Protein AF-A0A8A4KFL6-F1 (afdb_monomer)

Sequence (91 aa):
MQTAKFVKKAAGFALCFVVAFMLSRYGMPLYSLTAWIVDHSHQAFGRYQADIYEAGTDPVTFFALLAVITFYAAILYGLIRVMFRKLKGPA

Mean predicted aligned error: 5.36 Å

Foldseek 3Di:
DVVVVVVVLVVLLVVLLVVLLVQCDPPHPCVVVLVVQLVVQCVVCVVVPPPPDDPPDDVSSVVSNVVNSSVSSVVVSVVVVVVVVVVVDDD

Structure (mmCIF, N/CA/C/O backbone):
data_AF-A0A8A4KFL6-F1
#
_entry.id   AF-A0A8A4KFL6-F1
#
loop_
_atom_site.group_PDB
_atom_site.id
_atom_site.type_symbol
_atom_site.label_atom_id
_atom_site.label_alt_id
_atom_site.label_comp_id
_atom_site.label_asym_id
_atom_site.label_entity_id
_atom_site.label_seq_id
_atom_site.pdbx_PDB_ins_code
_atom_site.Cartn_x
_atom_site.Cartn_y
_atom_site.Cartn_z
_atom_site.occupancy
_atom_site.B_iso_or_equiv
_atom_site.auth_seq_id
_atom_site.auth_comp_id
_atom_site.auth_asym_id
_atom_site.auth_atom_id
_atom_site.pdbx_PDB_model_num
ATOM 1 N N . MET A 1 1 ? 1.029 -7.881 31.898 1.00 63.12 1 MET A N 1
ATOM 2 C CA . MET A 1 1 ? -0.049 -6.992 31.379 1.00 63.12 1 MET A CA 1
ATOM 3 C C . MET A 1 1 ? 0.379 -6.081 30.222 1.00 6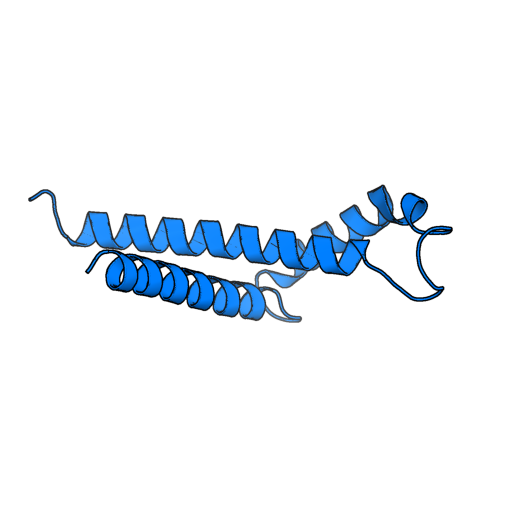3.12 1 MET A C 1
ATOM 5 O O . MET A 1 1 ? -0.423 -5.868 29.317 1.00 63.12 1 MET A O 1
ATOM 9 N N . GLN A 1 2 ? 1.601 -5.533 30.212 1.00 76.88 2 GLN A N 1
ATOM 10 C CA . GLN A 1 2 ? 2.085 -4.660 29.127 1.00 76.88 2 GLN A CA 1
ATOM 11 C C . GLN A 1 2 ? 2.183 -5.382 27.773 1.00 76.88 2 GLN A C 1
ATOM 13 O O . GLN A 1 2 ? 1.714 -4.853 26.766 1.00 76.88 2 GLN A O 1
ATOM 18 N N . THR A 1 3 ? 2.662 -6.629 27.772 1.00 83.19 3 THR A N 1
ATOM 19 C CA . THR A 1 3 ? 2.739 -7.488 26.579 1.00 83.19 3 THR A CA 1
ATOM 20 C C . THR A 1 3 ? 1.366 -7.714 25.949 1.00 83.19 3 THR A C 1
ATOM 22 O O . THR A 1 3 ? 1.199 -7.497 24.758 1.00 83.19 3 THR A O 1
ATOM 25 N N . ALA A 1 4 ? 0.337 -8.022 26.746 1.00 84.19 4 ALA A N 1
ATOM 26 C CA . ALA A 1 4 ? -1.029 -8.206 26.244 1.00 84.19 4 ALA A CA 1
ATOM 27 C C . ALA A 1 4 ? -1.603 -6.936 25.582 1.00 84.19 4 ALA A C 1
ATOM 29 O O . ALA A 1 4 ? -2.246 -7.005 24.534 1.00 84.19 4 ALA A O 1
ATOM 30 N N . LYS A 1 5 ? -1.332 -5.751 26.152 1.00 84.62 5 LYS A N 1
ATOM 31 C CA . LYS A 1 5 ? -1.730 -4.466 25.547 1.00 84.62 5 LYS A CA 1
ATOM 32 C C . LYS A 1 5 ? -0.993 -4.204 24.231 1.00 84.62 5 LYS A C 1
ATOM 34 O O . LYS A 1 5 ? -1.588 -3.634 23.318 1.00 84.62 5 LYS A O 1
ATOM 39 N N . PHE A 1 6 ? 0.276 -4.596 24.137 1.00 87.31 6 PHE A N 1
ATOM 40 C CA . PHE A 1 6 ? 1.060 -4.486 22.908 1.00 87.31 6 PHE A CA 1
ATOM 41 C C . PHE A 1 6 ? 0.540 -5.437 21.826 1.00 87.31 6 PHE A C 1
ATOM 43 O O . PHE A 1 6 ? 0.216 -4.976 20.734 1.00 87.31 6 PHE A O 1
ATOM 50 N N . VAL A 1 7 ? 0.338 -6.716 22.157 1.00 90.75 7 VAL A N 1
ATOM 51 C CA . VAL A 1 7 ? -0.212 -7.726 21.237 1.00 90.75 7 VAL A CA 1
ATOM 52 C C . VAL A 1 7 ? -1.561 -7.281 20.680 1.00 90.75 7 VAL A C 1
ATOM 54 O O . VAL A 1 7 ? -1.772 -7.346 19.475 1.00 90.75 7 VAL A O 1
ATOM 57 N N . LYS A 1 8 ? -2.450 -6.723 21.512 1.00 87.94 8 LYS A N 1
ATOM 58 C CA . LYS A 1 8 ? -3.745 -6.206 21.043 1.00 87.94 8 LYS A CA 1
ATOM 59 C C . LYS A 1 8 ? -3.602 -5.083 20.007 1.00 87.94 8 LYS A C 1
ATOM 61 O O . LYS A 1 8 ? -4.361 -5.040 19.044 1.00 87.94 8 LYS A O 1
ATOM 66 N N . LYS A 1 9 ? -2.645 -4.169 20.196 1.00 90.56 9 LYS A N 1
ATOM 67 C CA . LYS A 1 9 ? -2.373 -3.087 19.234 1.00 90.56 9 LYS A CA 1
ATOM 68 C C . LYS A 1 9 ? -1.762 -3.626 17.942 1.00 90.56 9 LYS A C 1
ATOM 70 O O . LYS A 1 9 ? -2.196 -3.223 16.870 1.00 90.56 9 LYS A O 1
ATOM 75 N N . ALA A 1 10 ? -0.800 -4.542 18.053 1.00 91.88 10 ALA A N 1
ATOM 76 C CA . ALA A 1 10 ? -0.164 -5.184 16.908 1.00 91.88 10 ALA A CA 1
ATOM 77 C C . ALA A 1 10 ? -1.180 -5.979 16.075 1.00 91.88 10 ALA A C 1
ATOM 79 O O . ALA A 1 10 ? -1.222 -5.817 14.862 1.00 91.88 10 ALA A O 1
ATOM 80 N N . ALA A 1 11 ? -2.065 -6.744 16.719 1.00 93.56 11 ALA A N 1
ATOM 81 C CA . ALA A 1 11 ? -3.146 -7.464 16.050 1.00 93.56 11 ALA A CA 1
ATOM 82 C C . ALA A 1 11 ? -4.121 -6.513 15.334 1.00 93.56 11 ALA A C 1
ATOM 84 O O . ALA A 1 11 ? -4.502 -6.761 14.194 1.00 93.56 11 ALA A O 1
ATOM 85 N N . GLY A 1 12 ? -4.485 -5.390 15.968 1.00 93.50 12 GLY A N 1
ATOM 86 C CA . GLY A 1 12 ? -5.321 -4.367 15.334 1.00 93.50 12 GLY A CA 1
ATOM 87 C C . GLY A 1 12 ? -4.659 -3.734 14.106 1.00 93.50 12 GLY A C 1
ATOM 88 O O . GLY A 1 12 ? -5.318 -3.533 13.088 1.00 93.50 12 GLY A O 1
ATOM 89 N N . PHE A 1 13 ? -3.354 -3.463 14.177 1.00 95.56 13 PHE A N 1
ATOM 90 C CA . PHE A 1 13 ? -2.587 -2.974 13.033 1.00 95.56 13 PHE A CA 1
ATOM 91 C C . PHE A 1 13 ? -2.480 -4.025 11.922 1.00 95.56 13 PHE A C 1
ATOM 93 O O . PHE A 1 13 ? -2.725 -3.701 10.765 1.00 95.56 13 PHE A O 1
ATOM 100 N N . ALA A 1 14 ? -2.193 -5.284 12.263 1.00 96.44 14 ALA A N 1
ATOM 101 C CA . ALA A 1 14 ? -2.132 -6.386 11.305 1.00 96.44 14 ALA A CA 1
ATOM 102 C C . ALA A 1 14 ? -3.463 -6.561 10.558 1.00 96.44 14 ALA A C 1
ATOM 104 O O . ALA A 1 14 ? -3.475 -6.745 9.345 1.00 96.44 14 ALA A O 1
ATOM 105 N N . LEU A 1 15 ? -4.595 -6.411 11.251 1.00 96.75 15 LEU A N 1
ATOM 106 C CA . LEU A 1 15 ? -5.909 -6.421 10.613 1.00 96.75 15 LEU A CA 1
ATOM 107 C C . LEU A 1 15 ? -6.089 -5.237 9.650 1.00 96.75 15 LEU A C 1
ATOM 109 O O . LEU A 1 15 ? -6.556 -5.430 8.531 1.00 96.75 15 LEU A O 1
ATOM 113 N N . CYS A 1 16 ? -5.667 -4.028 10.039 1.00 97.00 16 CYS A N 1
ATOM 114 C CA . CYS A 1 16 ? -5.683 -2.865 9.142 1.00 97.00 16 CYS A CA 1
ATOM 115 C C . CYS A 1 16 ? -4.789 -3.076 7.913 1.00 97.00 16 CYS A C 1
ATOM 117 O O . CYS A 1 16 ? -5.154 -2.652 6.821 1.00 97.00 16 CYS A O 1
ATOM 119 N N . PHE A 1 17 ? -3.654 -3.757 8.079 1.00 97.31 17 PHE A N 1
ATOM 120 C CA . PHE A 1 17 ? -2.753 -4.113 6.988 1.00 97.31 17 PHE A CA 1
ATOM 121 C C . PHE A 1 17 ? -3.407 -5.071 5.994 1.00 97.31 17 PHE A C 1
ATOM 123 O O . PHE A 1 17 ? -3.385 -4.812 4.795 1.00 97.31 17 PHE A O 1
ATOM 130 N N . VAL A 1 18 ? -4.061 -6.132 6.477 1.00 97.56 18 VAL A N 1
ATOM 131 C CA . VAL A 1 18 ? -4.799 -7.066 5.612 1.00 97.56 18 VAL A CA 1
ATOM 132 C C . VAL A 1 18 ? -5.929 -6.351 4.869 1.00 97.56 18 VAL A C 1
ATOM 134 O O . VAL A 1 18 ? -6.095 -6.556 3.669 1.00 97.56 18 VAL A O 1
ATOM 137 N N . VAL A 1 19 ? -6.683 -5.477 5.542 1.00 97.12 19 VAL A N 1
ATOM 138 C CA . VAL A 1 19 ? -7.751 -4.693 4.900 1.00 97.12 19 VAL A CA 1
ATOM 139 C C . VAL A 1 19 ? -7.185 -3.748 3.839 1.00 97.12 19 VAL A C 1
ATOM 141 O O . VAL A 1 19 ? -7.698 -3.722 2.723 1.00 97.12 19 VAL A O 1
ATOM 144 N N . ALA A 1 20 ? -6.112 -3.014 4.148 1.00 97.19 20 ALA A N 1
ATOM 145 C CA . ALA A 1 20 ? -5.435 -2.146 3.188 1.00 97.19 20 ALA A CA 1
ATOM 146 C C . ALA A 1 20 ? -4.966 -2.931 1.958 1.00 97.19 20 ALA A C 1
ATOM 148 O O . ALA A 1 20 ? -5.240 -2.528 0.831 1.00 97.19 20 ALA A O 1
ATOM 149 N N . PHE A 1 21 ? -4.342 -4.091 2.171 1.00 96.81 21 PHE A N 1
ATOM 150 C CA . PHE A 1 21 ? -3.918 -4.973 1.090 1.00 96.81 21 PHE A CA 1
ATOM 151 C C . PHE A 1 21 ? -5.094 -5.402 0.212 1.00 96.81 21 PHE A C 1
ATOM 153 O O . PHE A 1 21 ? -5.015 -5.309 -1.010 1.00 96.81 21 PHE A O 1
ATOM 160 N N . MET A 1 22 ? -6.206 -5.820 0.822 1.00 97.56 22 MET A N 1
ATOM 161 C CA . MET A 1 22 ? -7.402 -6.223 0.083 1.00 97.56 22 MET A CA 1
ATOM 162 C C . MET A 1 22 ? -7.963 -5.083 -0.768 1.00 97.56 22 MET A C 1
ATOM 164 O O . MET A 1 22 ? -8.344 -5.338 -1.906 1.00 97.56 22 MET A O 1
ATOM 168 N N . LEU A 1 23 ? -7.965 -3.848 -0.257 1.00 96.88 23 LEU A N 1
ATOM 169 C CA . LEU A 1 23 ? -8.422 -2.656 -0.982 1.00 96.88 23 LEU A CA 1
ATOM 170 C C . LEU A 1 23 ? -7.468 -2.209 -2.101 1.00 96.88 23 LEU A C 1
ATOM 172 O O . LEU A 1 23 ? -7.892 -1.483 -3.000 1.00 96.88 23 LEU A O 1
ATOM 176 N N . SER A 1 24 ? -6.208 -2.635 -2.054 1.00 96.38 24 SER A N 1
ATOM 177 C CA . SER A 1 24 ? -5.185 -2.356 -3.067 1.00 96.38 24 SER A CA 1
ATOM 178 C C . SER A 1 24 ? -5.150 -3.371 -4.215 1.00 96.38 24 SER A C 1
ATOM 180 O O . SER A 1 24 ? -4.382 -3.182 -5.153 1.00 96.38 24 SER A O 1
ATOM 182 N N . ARG A 1 25 ? -5.947 -4.449 -4.177 1.00 95.69 25 ARG A N 1
ATOM 183 C CA . ARG A 1 25 ? -5.973 -5.468 -5.247 1.00 95.69 25 ARG A CA 1
ATOM 184 C C . ARG A 1 25 ? -6.715 -4.995 -6.495 1.00 95.69 25 ARG A C 1
ATOM 186 O O . ARG A 1 25 ? -7.571 -4.128 -6.414 1.00 95.69 25 ARG A O 1
ATOM 193 N N . TYR A 1 26 ? -6.445 -5.617 -7.642 1.00 94.12 26 TYR A N 1
ATOM 194 C CA . TYR A 1 26 ? -7.131 -5.307 -8.902 1.00 94.12 26 TYR A CA 1
ATOM 195 C C . TYR A 1 26 ? -8.662 -5.244 -8.744 1.00 94.12 26 TYR A C 1
ATOM 197 O O . TYR A 1 26 ? -9.266 -6.122 -8.125 1.00 94.12 26 TYR A O 1
ATOM 205 N N . GLY A 1 27 ? -9.278 -4.194 -9.294 1.00 93.50 27 GLY A N 1
ATOM 206 C CA . GLY A 1 27 ? -10.722 -3.940 -9.195 1.00 93.50 27 GLY A CA 1
ATOM 207 C C . GLY A 1 27 ? -11.188 -3.314 -7.873 1.00 93.50 27 GLY A C 1
ATOM 208 O O . GLY A 1 27 ? -12.379 -3.062 -7.713 1.00 93.50 27 GLY A O 1
ATOM 209 N N . MET A 1 28 ? -10.277 -3.043 -6.935 1.00 97.25 28 MET A N 1
ATOM 210 C CA . MET A 1 28 ? -10.576 -2.425 -5.640 1.00 97.25 28 MET A CA 1
ATOM 211 C C . MET A 1 28 ? -10.205 -0.933 -5.637 1.00 97.25 28 MET A C 1
ATOM 213 O O . MET A 1 28 ? -9.387 -0.493 -6.450 1.00 97.25 28 MET A O 1
ATOM 217 N N . PRO A 1 29 ? -10.784 -0.121 -4.733 1.00 95.75 29 PRO A N 1
ATOM 218 C CA . PRO A 1 29 ? -10.712 1.338 -4.836 1.00 95.75 29 PRO A CA 1
ATOM 219 C C . PRO A 1 29 ? -9.307 1.935 -4.692 1.00 95.75 29 PRO A C 1
ATOM 221 O O . PRO A 1 29 ? -9.079 3.035 -5.184 1.00 95.75 29 PRO A O 1
ATOM 224 N N . LEU A 1 30 ? -8.360 1.248 -4.040 1.00 95.88 30 LEU A N 1
ATOM 225 C CA . LEU A 1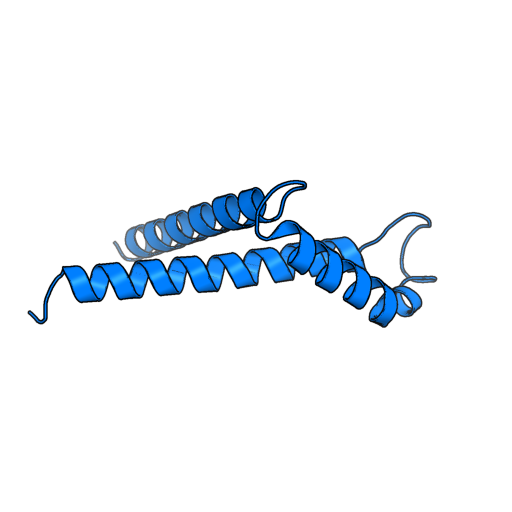 30 ? -6.984 1.743 -3.894 1.00 95.88 30 LEU A CA 1
ATOM 226 C C . LEU A 1 30 ? -6.038 1.210 -4.973 1.00 95.88 30 LEU A C 1
ATOM 228 O O . LEU A 1 30 ? -4.864 1.582 -4.978 1.00 95.88 30 LEU A O 1
ATOM 232 N N . TYR A 1 31 ? -6.511 0.353 -5.881 1.00 96.50 31 TYR A N 1
ATOM 233 C CA . TYR A 1 31 ? -5.658 -0.298 -6.872 1.00 96.50 31 TYR A CA 1
ATOM 234 C C . TYR A 1 31 ? -4.942 0.692 -7.783 1.00 96.50 31 TYR A C 1
ATOM 236 O O . TYR A 1 31 ? -3.725 0.623 -7.901 1.00 96.50 31 TYR A O 1
ATOM 244 N N . SER A 1 32 ? -5.674 1.623 -8.400 1.00 96.19 32 SER A N 1
ATOM 245 C CA . SER A 1 32 ? -5.107 2.563 -9.376 1.00 96.19 32 SER A CA 1
ATOM 246 C C . SER A 1 32 ? -3.981 3.400 -8.774 1.00 96.19 32 SER A C 1
ATOM 248 O O . SER A 1 32 ? -2.921 3.542 -9.376 1.00 96.19 32 SER A O 1
ATOM 250 N N . LEU A 1 33 ? -4.183 3.892 -7.550 1.00 96.88 33 LEU A N 1
ATOM 251 C CA . LEU A 1 33 ? -3.169 4.638 -6.816 1.00 96.88 33 LEU A CA 1
ATOM 252 C C . LEU A 1 33 ? -1.991 3.744 -6.410 1.00 96.88 33 LEU A C 1
ATOM 254 O O . LEU A 1 33 ? -0.843 4.154 -6.550 1.00 96.88 33 LEU A O 1
ATOM 258 N N . THR A 1 34 ? -2.262 2.522 -5.942 1.00 96.62 34 THR A N 1
ATOM 259 C CA . THR A 1 34 ? -1.214 1.555 -5.574 1.00 96.62 34 THR A CA 1
ATOM 260 C C . THR A 1 34 ? -0.333 1.231 -6.780 1.00 96.62 34 THR A C 1
ATOM 262 O O . THR A 1 34 ? 0.887 1.323 -6.679 1.00 96.62 34 THR A O 1
ATOM 265 N N . ALA A 1 35 ? -0.944 0.905 -7.920 1.00 96.75 35 ALA A N 1
ATOM 266 C CA . ALA A 1 35 ? -0.253 0.598 -9.167 1.00 96.75 35 ALA A CA 1
ATOM 267 C C . ALA A 1 35 ? 0.595 1.784 -9.634 1.00 96.75 35 ALA A C 1
ATOM 269 O O . ALA A 1 35 ? 1.780 1.616 -9.893 1.00 96.75 35 ALA A O 1
ATOM 270 N N . TRP A 1 36 ? 0.032 2.997 -9.624 1.00 97.31 36 TRP A N 1
ATOM 271 C CA . TRP A 1 36 ? 0.768 4.201 -10.004 1.00 97.31 36 TRP A CA 1
ATOM 272 C C . TRP A 1 36 ? 2.013 4.435 -9.134 1.00 97.31 36 TRP A C 1
ATOM 274 O O . TRP A 1 36 ? 3.084 4.721 -9.666 1.00 97.31 36 TRP A O 1
ATOM 284 N N . ILE A 1 37 ? 1.909 4.279 -7.807 1.00 96.69 37 ILE A N 1
ATOM 285 C CA . ILE A 1 37 ? 3.061 4.452 -6.904 1.00 96.69 37 ILE A CA 1
ATOM 286 C C . ILE A 1 37 ? 4.123 3.375 -7.152 1.00 96.69 37 ILE A C 1
ATOM 288 O O . ILE A 1 37 ? 5.319 3.679 -7.161 1.00 96.69 37 ILE A O 1
ATOM 292 N N . VAL A 1 38 ? 3.702 2.123 -7.327 1.00 96.81 38 VAL A N 1
ATOM 293 C CA . VAL A 1 38 ? 4.606 0.995 -7.574 1.00 96.81 38 VAL A CA 1
ATOM 294 C C . VAL A 1 38 ? 5.349 1.176 -8.898 1.00 96.81 38 VAL A C 1
ATOM 296 O O . VAL A 1 38 ? 6.578 1.127 -8.899 1.00 96.81 38 VAL A O 1
ATOM 299 N N . ASP A 1 39 ? 4.641 1.499 -9.980 1.00 96.19 39 ASP A N 1
ATOM 300 C CA . ASP A 1 39 ? 5.244 1.755 -11.291 1.00 96.19 39 ASP A CA 1
ATOM 301 C C . ASP A 1 39 ? 6.225 2.928 -11.231 1.00 96.19 39 ASP A 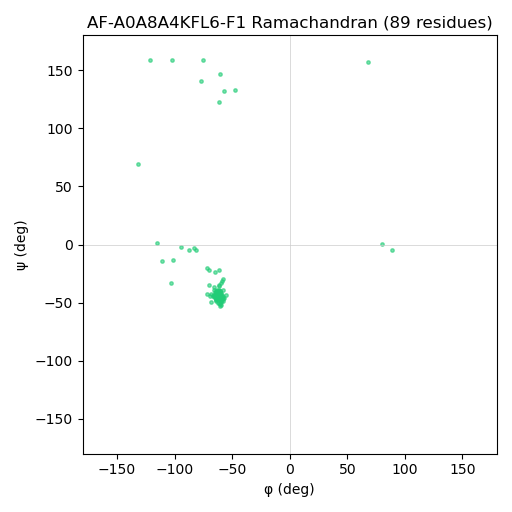C 1
ATOM 303 O O . ASP A 1 39 ? 7.346 2.843 -11.734 1.00 96.19 39 ASP A O 1
ATOM 307 N N . HIS A 1 40 ? 5.841 4.018 -10.562 1.00 96.25 40 HIS A N 1
ATOM 308 C CA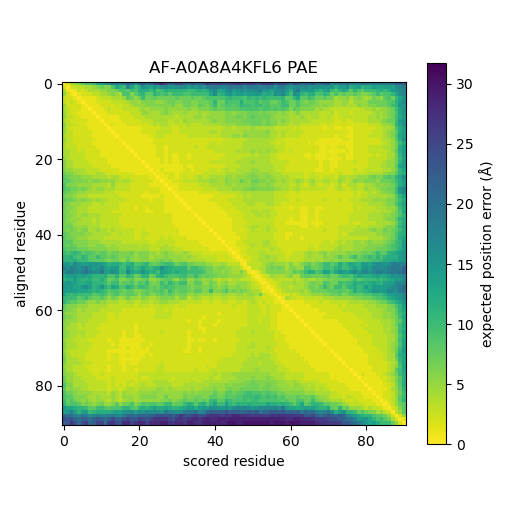 . HIS A 1 40 ? 6.711 5.179 -10.404 1.00 96.25 40 HIS A CA 1
AT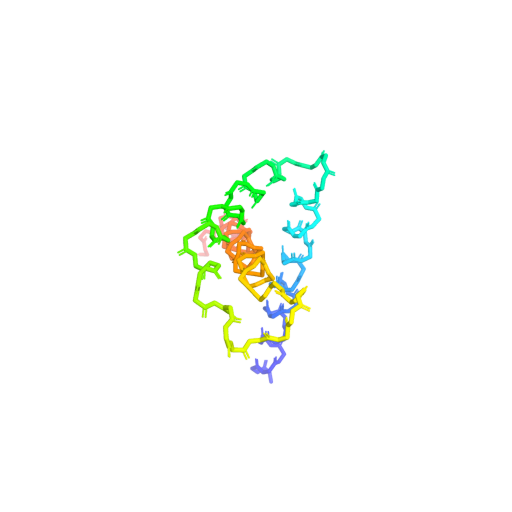OM 309 C C . HIS A 1 40 ? 7.974 4.847 -9.596 1.00 96.25 40 HIS A C 1
ATOM 311 O O . HIS A 1 40 ? 9.072 5.290 -9.936 1.00 96.25 40 HIS A O 1
ATOM 317 N N . SER A 1 41 ? 7.842 4.021 -8.557 1.00 95.06 41 SER A N 1
ATOM 318 C CA . SER A 1 41 ? 8.979 3.552 -7.760 1.00 95.06 41 SER A CA 1
ATOM 319 C C . SER A 1 41 ? 9.914 2.680 -8.596 1.00 95.06 41 SER A C 1
ATOM 321 O O . SER A 1 41 ? 11.127 2.884 -8.570 1.00 95.06 41 SER A O 1
ATOM 323 N N . HIS A 1 42 ? 9.365 1.752 -9.382 1.00 93.12 42 HIS A N 1
ATOM 324 C CA . HIS A 1 42 ? 10.149 0.901 -10.270 1.00 93.12 42 HIS A CA 1
ATOM 325 C C . HIS A 1 42 ? 10.899 1.723 -11.327 1.00 93.12 42 HIS A C 1
ATOM 327 O O . HIS A 1 42 ? 12.093 1.520 -11.529 1.00 93.12 42 HIS A O 1
ATOM 333 N N . GLN A 1 43 ? 10.261 2.724 -11.936 1.00 93.62 43 GLN A N 1
ATOM 334 C CA . GLN A 1 43 ? 10.927 3.623 -12.888 1.00 93.62 43 GLN A CA 1
ATOM 335 C C . GLN A 1 43 ? 12.051 4.445 -12.240 1.00 93.62 43 GLN A C 1
ATOM 337 O O . GLN A 1 43 ? 13.114 4.626 -12.835 1.00 93.62 43 GLN A O 1
ATOM 342 N N . ALA A 1 44 ? 11.845 4.931 -11.014 1.00 93.75 44 ALA A N 1
ATOM 343 C CA . ALA A 1 44 ? 12.829 5.753 -10.315 1.00 93.75 44 ALA A CA 1
ATOM 344 C C . ALA A 1 44 ? 14.048 4.945 -9.839 1.00 93.75 44 ALA A C 1
ATOM 346 O O . ALA A 1 44 ? 15.192 5.406 -9.968 1.00 93.75 44 ALA A O 1
ATOM 347 N N . PHE A 1 45 ? 13.807 3.749 -9.289 1.00 91.69 45 PHE A N 1
ATOM 348 C CA . PHE A 1 45 ? 14.819 2.973 -8.572 1.00 91.69 45 PHE A CA 1
ATOM 349 C C . PHE A 1 45 ? 15.272 1.692 -9.284 1.00 91.69 45 PHE A C 1
ATOM 351 O O . PHE A 1 45 ? 16.317 1.152 -8.931 1.00 91.69 45 PHE A O 1
ATOM 358 N N . GLY A 1 46 ? 14.557 1.222 -10.308 1.00 87.12 46 GLY A N 1
ATOM 359 C CA . GLY A 1 46 ? 14.844 -0.044 -10.991 1.00 87.12 46 GLY A CA 1
ATOM 360 C C . GLY A 1 46 ? 16.247 -0.110 -11.597 1.00 87.12 46 GLY A C 1
ATOM 361 O O . GLY A 1 46 ? 16.881 -1.156 -11.578 1.00 87.12 46 GLY A O 1
ATOM 362 N N . ARG A 1 47 ? 16.814 1.020 -12.034 1.00 87.81 47 ARG A N 1
ATOM 363 C CA . ARG A 1 47 ? 18.202 1.078 -12.537 1.00 87.81 47 ARG A CA 1
ATOM 364 C C . ARG A 1 47 ? 19.270 0.696 -11.507 1.00 87.81 47 ARG A C 1
ATOM 366 O O . ARG A 1 47 ? 20.375 0.346 -11.896 1.00 87.81 47 ARG A O 1
ATOM 373 N N . TYR A 1 48 ? 18.969 0.774 -10.211 1.00 86.69 48 TYR A N 1
ATOM 374 C CA . TYR A 1 48 ? 19.930 0.462 -9.151 1.00 86.69 48 TYR A CA 1
ATOM 375 C C . TYR A 1 48 ? 20.024 -1.039 -8.840 1.00 86.69 48 TYR A C 1
ATOM 377 O O . TYR A 1 48 ? 20.836 -1.424 -8.004 1.00 86.69 48 TYR A O 1
ATOM 385 N N . GLN A 1 49 ? 19.207 -1.883 -9.484 1.00 84.44 49 GLN A N 1
ATOM 386 C CA . GLN A 1 49 ? 19.132 -3.315 -9.173 1.00 84.44 49 GLN A CA 1
ATOM 387 C C . GLN A 1 49 ? 19.886 -4.224 -10.158 1.00 84.44 49 GLN A C 1
ATOM 389 O O . GLN A 1 49 ? 20.112 -5.384 -9.828 1.00 84.44 49 GLN A O 1
ATOM 394 N N . ALA A 1 50 ? 20.293 -3.704 -11.325 1.00 76.12 50 ALA A N 1
ATOM 395 C CA . ALA A 1 50 ? 20.754 -4.490 -12.479 1.00 76.12 50 ALA A CA 1
ATOM 396 C C . ALA A 1 50 ? 21.955 -5.418 -12.208 1.00 76.12 50 ALA A C 1
ATOM 398 O O . ALA A 1 50 ? 22.028 -6.482 -12.811 1.00 76.12 50 ALA A O 1
ATOM 399 N N . ASP A 1 51 ? 22.837 -5.050 -11.276 1.00 81.62 51 ASP A N 1
ATOM 400 C CA . ASP A 1 51 ? 24.062 -5.808 -10.967 1.00 81.62 51 ASP A CA 1
ATOM 401 C C . ASP A 1 51 ? 24.081 -6.389 -9.542 1.00 81.62 51 ASP A C 1
ATOM 403 O O . ASP A 1 51 ? 25.072 -6.981 -9.118 1.00 81.62 51 ASP A O 1
ATOM 407 N N . ILE A 1 52 ? 23.010 -6.185 -8.768 1.00 85.06 52 ILE A N 1
ATOM 408 C CA . ILE A 1 52 ? 22.945 -6.589 -7.352 1.00 85.06 52 ILE A CA 1
ATOM 409 C C . ILE A 1 52 ? 22.104 -7.852 -7.173 1.00 85.06 52 ILE A C 1
ATOM 411 O O . ILE A 1 52 ? 22.393 -8.662 -6.293 1.00 85.06 52 ILE A O 1
ATOM 415 N N . TYR A 1 53 ? 21.067 -8.022 -7.991 1.00 84.88 53 TYR A N 1
ATOM 416 C CA . TYR A 1 53 ? 20.121 -9.120 -7.854 1.00 84.88 53 TYR A CA 1
ATOM 417 C C . TYR A 1 53 ? 20.060 -9.986 -9.111 1.00 84.88 53 TYR A C 1
ATOM 419 O O . TYR A 1 53 ? 20.418 -9.557 -10.206 1.00 84.88 53 TYR A O 1
ATOM 427 N N . GLU A 1 54 ? 19.588 -11.221 -8.945 1.00 86.19 54 GLU A N 1
ATOM 428 C CA . GLU A 1 54 ? 19.402 -12.155 -10.053 1.00 86.19 54 GLU A CA 1
ATOM 429 C C . GLU A 1 54 ? 18.404 -11.614 -11.085 1.00 86.19 54 GLU A C 1
ATOM 431 O O . GLU A 1 54 ? 17.426 -10.932 -10.754 1.00 86.19 54 GLU A O 1
ATOM 436 N N . ALA A 1 55 ? 18.633 -11.947 -12.354 1.00 81.88 55 ALA A N 1
ATOM 437 C CA . ALA A 1 55 ? 17.754 -11.540 -13.440 1.00 81.88 55 ALA A CA 1
ATOM 438 C C . ALA A 1 55 ? 16.311 -12.018 -13.194 1.00 81.88 55 ALA A C 1
ATOM 440 O O . ALA A 1 55 ? 16.069 -13.180 -12.874 1.00 81.88 55 ALA A O 1
ATOM 441 N N . GLY A 1 56 ? 15.345 -11.112 -13.359 1.00 80.12 56 GLY A N 1
ATOM 442 C CA . GLY A 1 56 ? 13.923 -11.384 -13.117 1.00 80.12 56 GLY A CA 1
ATOM 443 C C . GLY A 1 56 ? 13.459 -11.137 -11.680 1.00 80.12 56 GLY A C 1
ATOM 444 O O . GLY A 1 56 ? 12.261 -11.213 -11.412 1.00 80.12 56 GLY A O 1
ATOM 445 N N . THR A 1 57 ? 14.364 -10.793 -10.761 1.00 87.06 57 THR A N 1
ATOM 446 C CA . THR A 1 57 ? 13.967 -10.259 -9.455 1.00 87.06 57 THR A CA 1
ATOM 447 C C . THR A 1 57 ? 13.543 -8.794 -9.578 1.00 87.06 57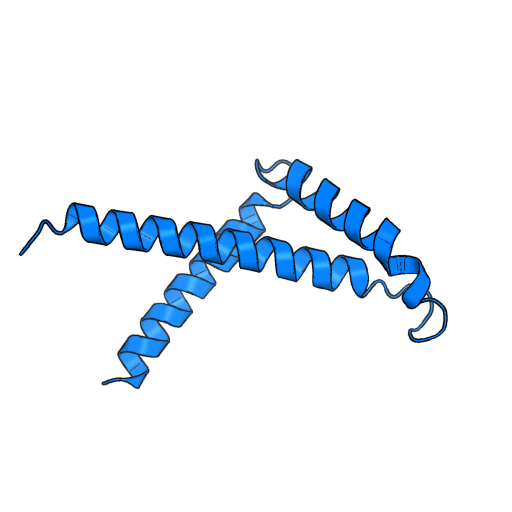 THR A C 1
ATOM 449 O O . THR A 1 57 ? 14.139 -8.014 -10.319 1.00 87.06 57 THR A O 1
ATOM 452 N N . ASP A 1 58 ? 12.498 -8.416 -8.840 1.00 88.31 58 ASP A N 1
ATOM 453 C CA . ASP A 1 58 ? 12.011 -7.034 -8.782 1.00 88.31 58 ASP A CA 1
ATOM 454 C C . ASP A 1 58 ? 11.787 -6.594 -7.324 1.00 88.31 58 ASP A C 1
ATOM 456 O O . ASP A 1 58 ? 10.648 -6.452 -6.852 1.00 88.31 58 ASP A O 1
ATOM 460 N N . PRO A 1 59 ? 12.881 -6.433 -6.553 1.00 92.00 59 PRO A N 1
ATOM 461 C CA . PRO A 1 59 ? 12.808 -5.996 -5.164 1.00 92.00 59 PRO A CA 1
ATOM 462 C C . PRO A 1 59 ? 12.160 -4.616 -5.029 1.00 92.00 59 PRO A C 1
ATOM 464 O O . PRO A 1 59 ? 11.462 -4.370 -4.045 1.00 92.00 59 PRO A O 1
ATOM 467 N N . VAL A 1 60 ? 12.346 -3.719 -6.004 1.00 93.06 60 VAL A N 1
ATOM 468 C CA . VAL A 1 60 ? 11.790 -2.361 -5.951 1.00 93.06 60 VAL A CA 1
ATOM 469 C C . VAL A 1 60 ? 10.266 -2.405 -5.908 1.00 93.06 60 VAL A C 1
ATOM 471 O O . VAL A 1 60 ? 9.669 -1.814 -5.007 1.00 93.06 60 VAL A O 1
ATOM 474 N N . THR A 1 61 ? 9.637 -3.148 -6.816 1.00 93.50 61 THR A N 1
ATOM 475 C CA . THR A 1 61 ? 8.177 -3.316 -6.848 1.00 93.50 61 THR A CA 1
ATOM 476 C C . THR A 1 61 ? 7.665 -3.969 -5.565 1.00 93.50 61 THR A C 1
ATOM 478 O O . THR A 1 61 ? 6.675 -3.509 -4.990 1.00 93.50 61 THR A O 1
ATOM 481 N N . PHE A 1 62 ? 8.361 -4.991 -5.053 1.00 93.88 62 PHE A N 1
ATOM 482 C CA . PHE A 1 62 ? 7.994 -5.654 -3.799 1.00 93.88 62 PHE A CA 1
ATOM 483 C C . PHE A 1 62 ? 8.008 -4.692 -2.600 1.00 93.88 62 PHE A C 1
ATOM 485 O O . PHE A 1 62 ? 7.020 -4.594 -1.865 1.00 93.88 62 PHE A O 1
ATOM 492 N N . PHE A 1 63 ? 9.103 -3.952 -2.408 1.00 95.12 63 PHE A N 1
ATOM 493 C CA . PHE A 1 63 ? 9.229 -3.018 -1.290 1.00 95.12 63 PHE A CA 1
ATOM 494 C C . PHE A 1 63 ? 8.323 -1.798 -1.446 1.00 95.12 63 PHE A C 1
ATOM 496 O O . PHE A 1 63 ? 7.772 -1.339 -0.446 1.00 95.12 63 PHE A O 1
ATOM 503 N N . ALA A 1 64 ? 8.106 -1.306 -2.668 1.00 96.31 64 ALA A N 1
ATOM 504 C CA . ALA A 1 64 ? 7.153 -0.232 -2.935 1.00 96.31 64 ALA A CA 1
ATOM 505 C C . ALA A 1 64 ? 5.729 -0.642 -2.536 1.00 96.31 64 ALA A C 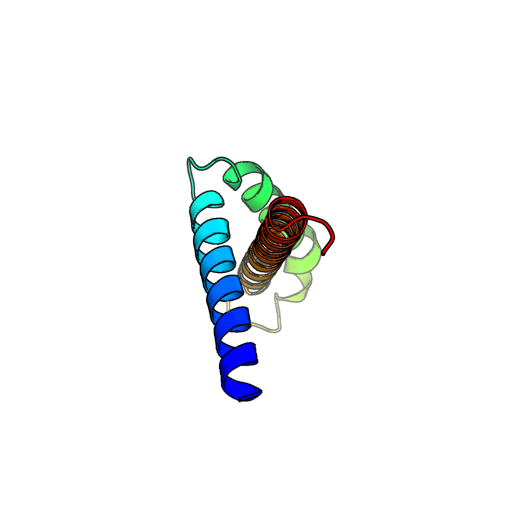1
ATOM 507 O O . ALA A 1 64 ? 5.045 0.098 -1.826 1.00 96.31 64 ALA A O 1
ATOM 508 N N . LEU A 1 65 ? 5.308 -1.853 -2.913 1.00 96.44 65 LEU A N 1
ATOM 509 C CA . LEU A 1 65 ? 4.001 -2.400 -2.559 1.00 96.44 65 LEU A CA 1
ATOM 510 C C . LEU A 1 65 ? 3.865 -2.576 -1.040 1.00 96.44 65 LEU A C 1
ATOM 512 O O . LEU A 1 65 ? 2.884 -2.120 -0.449 1.00 96.44 65 LEU A O 1
ATOM 516 N N . LEU A 1 66 ? 4.875 -3.160 -0.387 1.00 97.19 66 LEU A N 1
ATOM 517 C CA . LEU A 1 66 ? 4.896 -3.333 1.067 1.00 97.19 66 LEU A CA 1
ATOM 518 C C . LEU A 1 66 ? 4.835 -1.986 1.801 1.00 97.19 66 LEU A C 1
ATOM 520 O O . LEU A 1 66 ? 4.063 -1.839 2.754 1.00 97.19 66 LEU A O 1
ATOM 524 N N . ALA A 1 67 ? 5.599 -0.991 1.349 1.00 97.31 67 ALA A N 1
ATOM 525 C CA . ALA A 1 67 ? 5.617 0.348 1.928 1.00 97.31 67 ALA A CA 1
ATOM 526 C C . ALA A 1 67 ? 4.259 1.051 1.786 1.00 97.31 67 ALA A C 1
ATOM 528 O O . ALA A 1 67 ? 3.731 1.562 2.775 1.00 97.31 67 ALA A O 1
ATOM 529 N N . VAL A 1 68 ? 3.655 1.020 0.593 1.00 97.62 68 VAL A N 1
ATOM 530 C CA . VAL A 1 68 ? 2.337 1.619 0.330 1.00 97.62 68 VAL A CA 1
ATOM 531 C C . VAL A 1 68 ? 1.247 0.998 1.196 1.00 97.62 68 VAL A C 1
ATOM 533 O O . VAL A 1 68 ? 0.487 1.721 1.843 1.00 97.62 68 VAL A O 1
ATOM 536 N N . ILE A 1 69 ? 1.187 -0.332 1.277 1.00 97.62 69 ILE A N 1
ATOM 537 C CA . ILE A 1 69 ? 0.171 -1.010 2.091 1.00 97.62 69 ILE A CA 1
ATOM 538 C C . ILE A 1 69 ? 0.380 -0.689 3.570 1.00 97.62 69 ILE A C 1
ATOM 540 O O . ILE A 1 69 ? -0.586 -0.415 4.282 1.00 97.62 69 ILE A O 1
ATOM 544 N N . THR A 1 70 ? 1.633 -0.666 4.033 1.00 97.69 70 THR A N 1
ATOM 545 C CA . THR A 1 70 ? 1.967 -0.279 5.412 1.00 97.69 70 THR A CA 1
ATOM 546 C C . THR A 1 70 ? 1.503 1.145 5.710 1.00 97.69 70 THR A C 1
ATOM 548 O O . THR A 1 70 ? 0.940 1.405 6.775 1.00 97.69 70 THR A O 1
ATOM 551 N N . PHE A 1 71 ? 1.685 2.064 4.762 1.00 97.69 71 PHE A N 1
ATOM 552 C CA . PHE A 1 71 ? 1.239 3.446 4.885 1.00 97.69 71 PHE A CA 1
ATOM 553 C C . PHE A 1 71 ? -0.290 3.549 4.978 1.00 97.69 71 PHE A C 1
ATOM 555 O O . PHE A 1 71 ? -0.814 4.170 5.906 1.00 97.69 71 PHE A O 1
ATOM 562 N N . TYR A 1 72 ? -1.025 2.869 4.096 1.00 97.56 72 TYR A N 1
ATOM 563 C CA . TYR A 1 72 ? -2.488 2.802 4.167 1.00 97.56 72 TYR A CA 1
ATOM 564 C C . TYR A 1 72 ? -2.977 2.173 5.475 1.00 97.56 72 TYR A C 1
ATOM 566 O O . TYR A 1 72 ? -3.902 2.690 6.102 1.00 97.56 72 TYR A O 1
ATOM 574 N N . ALA A 1 73 ? -2.324 1.106 5.938 1.00 97.25 73 ALA A N 1
ATOM 575 C CA . ALA A 1 73 ? -2.626 0.461 7.210 1.00 97.25 73 ALA A CA 1
ATOM 576 C C . ALA A 1 73 ? -2.441 1.418 8.396 1.00 97.25 73 ALA A C 1
ATOM 578 O O . ALA A 1 73 ? -3.277 1.451 9.300 1.00 97.25 73 ALA A O 1
ATOM 579 N N . ALA A 1 74 ? -1.374 2.223 8.384 1.00 97.25 74 ALA A N 1
ATOM 580 C CA . ALA A 1 74 ? -1.113 3.228 9.408 1.00 97.25 74 ALA A CA 1
ATOM 581 C C . ALA A 1 74 ? -2.190 4.322 9.423 1.00 97.25 74 ALA A C 1
ATOM 583 O O . ALA A 1 74 ? -2.672 4.681 10.502 1.00 97.25 74 ALA A O 1
ATOM 584 N N . ILE A 1 75 ? -2.619 4.795 8.246 1.00 96.88 75 ILE A N 1
ATOM 585 C CA . ILE A 1 75 ? -3.729 5.748 8.115 1.00 96.88 75 ILE A CA 1
ATOM 586 C C . ILE A 1 75 ? -5.016 5.139 8.676 1.00 96.88 75 ILE A C 1
ATOM 588 O O . ILE A 1 75 ? -5.630 5.734 9.562 1.00 96.88 75 ILE A O 1
ATOM 592 N N . LEU A 1 76 ? -5.403 3.942 8.227 1.00 95.75 76 LEU A N 1
ATOM 593 C CA . LEU A 1 76 ? -6.617 3.255 8.684 1.00 95.75 76 LEU A CA 1
ATOM 594 C C . LEU A 1 76 ? -6.610 3.040 10.198 1.00 95.75 76 LEU A C 1
ATOM 596 O O . LEU A 1 76 ? -7.566 3.400 10.885 1.00 95.75 76 LEU A O 1
ATOM 600 N N . TYR A 1 77 ? -5.512 2.516 10.741 1.00 95.38 77 TYR A N 1
ATOM 601 C CA . TY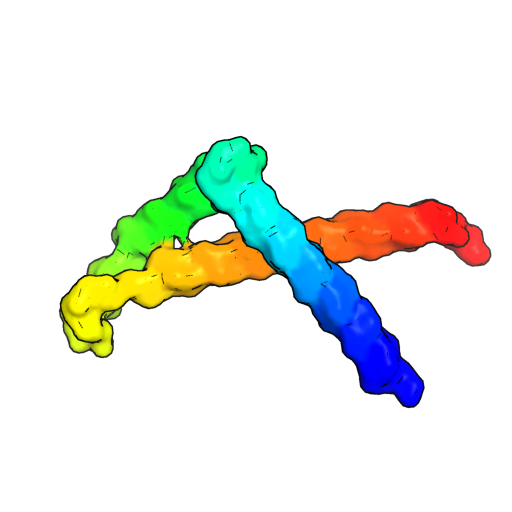R A 1 77 ? -5.366 2.291 12.175 1.00 95.38 77 TYR A CA 1
ATOM 602 C C . TYR A 1 77 ? -5.445 3.604 12.972 1.00 95.38 77 TYR A C 1
ATOM 604 O O . TYR A 1 77 ? -6.082 3.661 14.029 1.00 95.38 77 TYR A O 1
ATOM 612 N N . GLY A 1 78 ? -4.840 4.679 12.456 1.00 93.75 78 GLY A N 1
ATOM 613 C CA . GLY A 1 78 ? -4.929 6.024 13.020 1.00 93.75 78 GLY A CA 1
ATOM 614 C C . GLY A 1 78 ? -6.362 6.556 13.044 1.00 93.75 78 GLY A C 1
ATOM 615 O O . GLY A 1 78 ? -6.837 6.973 14.104 1.00 93.75 78 GLY A O 1
ATOM 616 N N . LEU A 1 79 ? -7.071 6.478 11.915 1.00 94.69 79 LEU A N 1
ATOM 617 C CA . LEU A 1 79 ? -8.467 6.906 11.780 1.00 94.69 79 LEU A CA 1
ATOM 618 C C . LEU A 1 79 ? -9.386 6.137 12.731 1.00 94.69 79 LEU A C 1
ATOM 620 O O . LEU A 1 79 ? -10.143 6.749 13.484 1.00 94.69 79 LEU A O 1
ATOM 624 N N . ILE A 1 80 ? -9.260 4.809 12.776 1.00 92.75 80 ILE A N 1
ATOM 625 C CA . ILE A 1 80 ? -10.021 3.944 13.684 1.00 92.75 80 ILE A CA 1
ATOM 626 C C . ILE A 1 80 ? -9.769 4.347 15.141 1.00 92.75 80 ILE A C 1
ATOM 628 O O . ILE A 1 80 ? -10.706 4.499 15.927 1.00 92.75 80 ILE A O 1
ATOM 632 N N . ARG A 1 81 ? -8.508 4.587 15.517 1.00 90.19 81 ARG A N 1
ATOM 633 C CA . ARG A 1 81 ? -8.151 5.010 16.876 1.00 90.19 81 ARG A CA 1
ATOM 634 C C . ARG A 1 81 ? -8.734 6.378 17.233 1.00 90.19 81 ARG A C 1
ATOM 636 O O . ARG A 1 81 ? -9.169 6.561 18.371 1.00 90.19 81 ARG A O 1
ATOM 643 N N . VAL A 1 82 ? -8.728 7.334 16.305 1.00 92.25 82 VAL A N 1
ATOM 644 C CA . VAL A 1 82 ? -9.336 8.661 16.501 1.00 92.25 82 VAL A CA 1
ATOM 645 C C . VAL A 1 82 ? -10.851 8.539 16.645 1.00 92.25 82 VAL A C 1
ATOM 647 O O . VAL A 1 82 ? -11.416 9.109 17.577 1.00 92.25 82 VAL A O 1
ATOM 650 N N . MET A 1 83 ? -11.498 7.745 15.793 1.00 90.31 83 MET A N 1
ATOM 651 C CA . MET A 1 83 ? -12.937 7.494 15.845 1.00 90.31 83 MET A CA 1
ATOM 652 C C . MET A 1 83 ? -13.349 6.880 17.187 1.00 90.31 83 MET A C 1
ATOM 654 O O . MET A 1 83 ? -14.226 7.415 17.860 1.00 90.31 83 MET A O 1
ATOM 658 N N . PHE A 1 84 ? -12.651 5.840 17.653 1.00 88.31 84 PHE A N 1
ATOM 659 C CA . PHE A 1 84 ? -12.916 5.244 18.967 1.00 88.31 84 PHE A CA 1
ATOM 660 C C . PHE A 1 84 ? -12.705 6.216 20.130 1.00 88.31 84 PHE A C 1
ATOM 662 O O . PHE A 1 84 ? -13.428 6.136 21.118 1.00 88.31 84 PHE A O 1
ATOM 669 N N . ARG A 1 85 ? -11.727 7.128 20.041 1.00 88.25 85 ARG A N 1
ATOM 670 C CA . ARG A 1 85 ? -11.529 8.171 21.060 1.00 88.25 85 ARG A CA 1
ATOM 671 C C . ARG A 1 85 ? -12.693 9.153 21.093 1.00 88.25 85 ARG A C 1
ATOM 673 O O . ARG A 1 85 ? -13.153 9.480 22.177 1.00 88.25 85 ARG A O 1
ATOM 680 N N . LYS A 1 86 ? -13.180 9.589 19.928 1.00 84.44 86 LYS A N 1
ATOM 681 C CA . LYS A 1 86 ? -14.330 10.500 19.841 1.00 84.44 86 LYS A CA 1
ATOM 682 C C . LYS A 1 86 ? -15.624 9.848 20.335 1.00 84.44 86 LYS A C 1
ATOM 684 O O . LYS A 1 86 ? -16.383 10.491 21.045 1.00 84.44 86 LYS A O 1
ATOM 689 N N . LEU A 1 87 ? -15.839 8.570 20.020 1.00 81.88 87 LEU A N 1
ATOM 690 C CA . LEU A 1 87 ? -17.024 7.817 20.450 1.00 81.88 87 LEU A CA 1
ATOM 691 C C . LEU A 1 87 ? -17.048 7.508 21.952 1.00 81.88 87 LEU A C 1
ATOM 693 O O . LEU A 1 87 ? -18.115 7.259 22.500 1.00 81.88 87 LEU A O 1
ATOM 697 N N . LYS A 1 88 ? -15.894 7.521 22.630 1.00 71.38 88 LYS A N 1
ATOM 698 C CA . LYS A 1 88 ? -15.825 7.285 24.079 1.00 71.38 88 LYS A CA 1
ATOM 699 C C . LYS A 1 88 ? -16.157 8.514 24.937 1.00 71.38 88 LYS A C 1
ATOM 701 O O . LYS A 1 88 ? -16.233 8.351 26.149 1.00 71.38 88 LYS A O 1
ATOM 706 N N . GLY A 1 89 ? -16.378 9.684 24.323 1.00 47.41 89 GLY A N 1
ATOM 707 C CA . GLY A 1 89 ? -16.593 10.960 25.016 1.00 47.41 89 GLY A CA 1
ATOM 708 C C . GLY A 1 89 ? -15.338 11.468 25.752 1.00 47.41 89 GLY A C 1
ATOM 709 O O . GLY A 1 89 ? -14.439 10.675 26.050 1.00 47.41 89 GLY A O 1
ATOM 710 N N . PRO A 1 90 ? -15.217 12.783 26.027 1.00 51.88 90 PRO A N 1
ATOM 711 C CA . PRO A 1 90 ? -14.318 13.236 27.084 1.00 51.88 90 PRO A CA 1
ATOM 712 C C . PRO A 1 90 ? -14.828 12.617 28.392 1.00 51.88 90 PRO A C 1
ATOM 714 O O . PRO A 1 90 ? -16.007 12.751 28.709 1.00 51.88 90 PRO A O 1
ATOM 717 N N . ALA A 1 91 ? -13.971 11.856 29.071 1.00 46.84 91 ALA A N 1
ATOM 718 C CA . ALA A 1 91 ? -14.241 11.431 30.440 1.00 46.84 91 ALA A CA 1
ATOM 719 C C . ALA A 1 91 ? -14.302 12.651 31.364 1.00 46.84 91 ALA A C 1
ATOM 721 O O . ALA A 1 91 ? -13.536 13.608 31.091 1.00 46.84 91 ALA A O 1
#

Organism: Pantoea ananas (NCBI:txid553)

Nearest PDB structures (foldseek):
  6by2-assembly1_C  TM=3.266E-01  e=1.704E+00  Streptomyces coelicolor A3(2)

Secondary structure (DSSP, 8-state)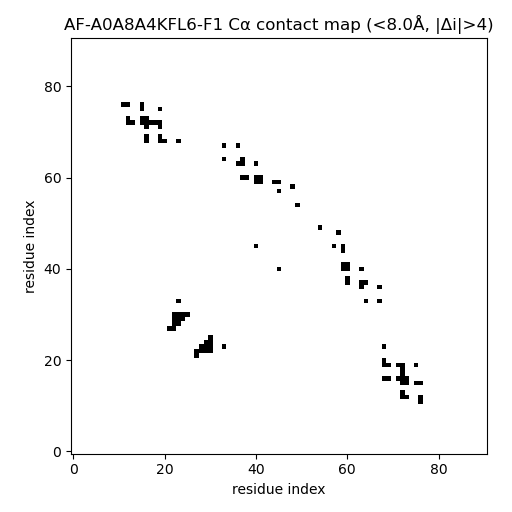:
-HHHHHHHHHHHHHHHHHHHHHHTSTTSTTHHHHHHHHHHHHHHHGGGSTTTS-TT--HHHHHHHHHHHHHHHHHHHHHHHHHHHHHT---

Solvent-accessible surface area (backbone atoms only — not comparable to full-atom values): 5055 Å² total; per-residue (Å²): 112,70,65,61,58,48,51,54,52,52,52,52,39,52,50,28,31,54,51,33,45,60,34,39,33,90,97,31,91,40,16,69,60,48,51,51,53,23,54,52,44,30,69,72,51,47,81,78,41,75,88,78,53,65,92,91,69,59,66,54,42,53,50,40,47,53,51,52,30,50,50,47,10,50,51,51,42,48,52,52,53,50,51,56,51,62,75,65,49,88,127

Radius of gyration: 17.32 Å; Cα contacts (8 Å, |Δi|>4): 54; chains: 1; bounding box: 41×25×45 Å

pLDDT: mean 90.47, std 10.07, range [46.84, 97.69]